Protein AF-A0A848YI19-F1 (afdb_monomer_lite)

Sequence (131 aa):
MSAVEDFAPAGPVLEGLTNLTREAVEAVQAIYGLARQRVAIFVTGMDGKISPELLERDQHSTHGLAWLATYAQTLEQMSLYAERMEAEGRFGELEALLVQACFGEYLNQINGGIPMSQVEMVRPSDLGLTW

Structure (mmCIF, N/CA/C/O backbone):
data_AF-A0A848YI19-F1
#
_entry.id   AF-A0A848YI19-F1
#
loop_
_atom_site.group_PDB
_atom_site.id
_atom_site.type_symbol
_atom_site.label_atom_id
_atom_site.label_alt_id
_atom_site.label_comp_id
_atom_site.label_asym_id
_atom_site.label_entity_id
_atom_site.label_seq_id
_atom_site.pdbx_PDB_ins_code
_atom_site.Cartn_x
_atom_site.Cartn_y
_atom_site.Cartn_z
_atom_site.occupancy
_atom_site.B_iso_or_equiv
_atom_site.auth_seq_id
_atom_site.auth_comp_id
_atom_site.auth_asym_id
_atom_site.auth_atom_id
_atom_site.pdbx_PDB_model_num
ATOM 1 N N . MET A 1 1 ? -36.761 -26.379 3.775 1.00 42.25 1 MET A N 1
ATOM 2 C CA . MET A 1 1 ? -36.371 -24.967 3.949 1.00 42.25 1 MET A CA 1
ATOM 3 C C . MET A 1 1 ? -35.121 -24.996 4.817 1.00 42.25 1 MET A C 1
ATOM 5 O O . MET A 1 1 ? -35.236 -25.230 6.010 1.00 42.25 1 MET A O 1
ATOM 9 N N . SER A 1 2 ? -33.941 -25.012 4.191 1.00 50.84 2 SER A N 1
ATOM 10 C CA . SER A 1 2 ? -32.655 -25.090 4.900 1.00 50.84 2 SER A CA 1
ATOM 11 C C . SER A 1 2 ? -32.398 -23.728 5.533 1.00 50.84 2 SER A C 1
ATOM 13 O O . SER A 1 2 ? -32.572 -22.711 4.863 1.00 50.84 2 SER A O 1
ATOM 15 N N . ALA A 1 3 ? -32.094 -23.722 6.831 1.00 54.09 3 ALA A N 1
ATOM 16 C CA . ALA A 1 3 ? -31.667 -22.527 7.535 1.00 54.09 3 ALA A CA 1
ATOM 17 C C . ALA A 1 3 ? -30.418 -22.004 6.825 1.00 54.09 3 ALA A C 1
ATOM 19 O O . ALA A 1 3 ? -29.405 -22.698 6.766 1.00 54.09 3 ALA A O 1
ATOM 20 N N . VAL A 1 4 ? -30.539 -20.826 6.222 1.00 55.78 4 VAL A N 1
ATOM 21 C CA . VAL A 1 4 ? -29.380 -20.027 5.841 1.00 55.78 4 VAL A CA 1
ATOM 22 C C . VAL A 1 4 ? -28.666 -19.761 7.160 1.00 55.78 4 VAL A C 1
ATOM 24 O O . VAL A 1 4 ? -29.282 -19.194 8.064 1.00 55.78 4 VAL A O 1
ATOM 27 N N . GLU A 1 5 ? -27.450 -20.277 7.320 1.00 52.09 5 GLU A N 1
ATOM 28 C CA . GLU A 1 5 ? -26.623 -19.919 8.468 1.00 52.09 5 GLU A CA 1
ATOM 29 C C . GLU A 1 5 ? -26.524 -18.395 8.499 1.00 52.09 5 GLU A C 1
ATOM 31 O O . GLU A 1 5 ? -26.214 -17.754 7.491 1.00 52.09 5 GLU A O 1
ATOM 36 N N . ASP A 1 6 ? -26.901 -17.823 9.637 1.00 50.75 6 ASP A N 1
ATOM 37 C CA . ASP A 1 6 ? -26.834 -16.393 9.862 1.00 50.75 6 ASP A CA 1
ATOM 38 C C . ASP A 1 6 ? -25.353 -16.005 9.890 1.00 50.75 6 ASP A C 1
ATOM 40 O O . ASP A 1 6 ? -24.643 -16.276 10.855 1.00 50.75 6 ASP A O 1
ATOM 44 N N . PHE A 1 7 ? -24.870 -15.430 8.788 1.00 56.81 7 PHE A N 1
ATOM 45 C CA . PHE A 1 7 ? -23.503 -14.922 8.651 1.00 56.81 7 PHE A CA 1
ATOM 46 C C . PHE A 1 7 ? -23.266 -13.648 9.479 1.00 56.81 7 PHE A C 1
ATOM 48 O O . PHE A 1 7 ? -22.221 -13.019 9.321 1.00 56.81 7 PHE A O 1
ATOM 55 N N . ALA A 1 8 ? -24.216 -13.225 10.319 1.00 52.47 8 ALA A N 1
ATOM 56 C CA . ALA A 1 8 ? -24.082 -12.022 11.123 1.00 52.47 8 ALA A CA 1
ATOM 57 C C . ALA A 1 8 ? -22.918 -12.163 12.129 1.00 52.47 8 ALA A C 1
ATOM 59 O O . ALA A 1 8 ? -22.993 -12.983 13.048 1.00 52.47 8 ALA A O 1
ATOM 60 N N . PRO A 1 9 ? -21.834 -11.377 11.986 1.00 58.16 9 PRO A N 1
ATOM 61 C CA . PRO A 1 9 ? -20.746 -11.393 12.954 1.00 58.16 9 PRO A CA 1
ATOM 62 C C . PRO A 1 9 ? -21.216 -10.834 14.308 1.00 58.16 9 PRO A C 1
ATOM 64 O O . PRO A 1 9 ? -22.167 -10.054 14.379 1.00 58.16 9 PRO A O 1
ATOM 67 N N . ALA A 1 10 ? -20.512 -11.196 15.390 1.00 67.25 10 ALA A N 1
ATOM 68 C CA . ALA A 1 10 ? -20.785 -10.752 16.768 1.00 67.25 10 ALA A CA 1
ATOM 69 C C . ALA A 1 10 ? -20.721 -9.215 16.967 1.00 67.25 10 ALA A C 1
ATOM 71 O O . ALA A 1 10 ? -21.153 -8.696 17.995 1.00 67.25 10 ALA A O 1
ATOM 72 N N . GLY A 1 11 ? -20.226 -8.495 15.960 1.00 79.50 11 GLY A N 1
ATOM 73 C CA . GLY A 1 11 ? -20.234 -7.049 15.782 1.00 79.50 11 GLY A CA 1
ATOM 74 C C . GLY A 1 11 ? -19.618 -6.711 14.415 1.00 79.50 11 GLY A C 1
ATOM 75 O O . GLY A 1 11 ? -19.047 -7.591 13.771 1.00 79.50 11 GLY A O 1
ATOM 76 N N . PRO A 1 12 ? -19.720 -5.464 13.927 1.00 89.81 12 PRO A N 1
ATOM 77 C CA . PRO A 1 12 ? -19.191 -5.095 12.610 1.00 89.81 12 PRO A CA 1
ATOM 78 C C . PRO A 1 12 ? -17.654 -5.020 12.564 1.00 89.81 12 PRO A C 1
ATOM 80 O O . PRO A 1 12 ? -17.085 -4.967 11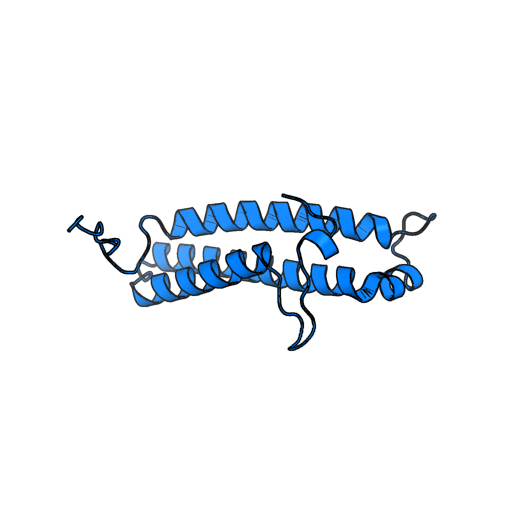.474 1.00 89.81 12 PRO A O 1
ATOM 83 N N . VAL A 1 13 ? -16.986 -5.003 13.724 1.00 95.19 13 VAL A N 1
ATOM 84 C CA . VAL A 1 13 ? -15.524 -4.952 13.860 1.00 95.19 13 VAL A CA 1
ATOM 85 C C . VAL A 1 13 ? -14.954 -6.367 13.945 1.00 95.19 13 VAL A C 1
ATOM 87 O O . VAL A 1 13 ? -15.411 -7.175 14.751 1.00 95.19 13 VAL A O 1
ATOM 90 N N . LEU A 1 14 ? -13.935 -6.651 13.137 1.00 95.25 14 LEU A N 1
ATOM 91 C CA . LEU A 1 14 ? -13.213 -7.919 13.163 1.00 95.25 14 LEU A CA 1
ATOM 92 C C . LEU A 1 14 ? -12.435 -8.091 14.474 1.00 95.25 14 LEU A C 1
ATOM 94 O O . LEU A 1 14 ? -11.737 -7.184 14.933 1.00 95.25 14 LEU A O 1
ATOM 98 N N . GLU A 1 15 ? -12.509 -9.287 15.053 1.00 94.25 15 GLU A N 1
ATOM 99 C CA . GLU A 1 15 ? -11.695 -9.646 16.213 1.00 94.25 15 GLU A CA 1
ATOM 100 C C . GLU A 1 15 ? -10.200 -9.619 15.858 1.00 94.25 15 GLU A C 1
ATOM 102 O O . GLU A 1 15 ? -9.787 -10.097 14.802 1.00 94.25 15 GLU A O 1
ATOM 107 N N . GLY A 1 16 ? -9.373 -9.053 16.743 1.00 94.75 16 GLY A N 1
ATOM 108 C CA . GLY A 1 16 ? -7.921 -8.989 16.539 1.00 94.75 16 GLY A CA 1
ATOM 109 C C . GLY A 1 16 ? -7.470 -8.068 15.396 1.00 94.75 16 GLY A C 1
ATOM 110 O O . GLY A 1 16 ? -6.371 -8.258 14.874 1.00 94.75 16 GLY A O 1
ATOM 111 N N . LEU A 1 17 ? -8.293 -7.081 15.013 1.00 97.12 17 LEU A N 1
ATOM 112 C CA . LEU A 1 17 ? -8.070 -6.192 13.867 1.00 97.12 17 LEU A CA 1
ATOM 113 C C . LEU A 1 17 ? -6.641 -5.629 13.765 1.00 97.12 17 LEU A C 1
ATOM 115 O O . LEU A 1 17 ? -6.063 -5.658 12.687 1.00 97.12 17 LEU A O 1
ATOM 119 N N . THR A 1 18 ? -6.041 -5.160 14.856 1.00 96.62 18 THR A N 1
ATOM 120 C CA . THR A 1 18 ? -4.682 -4.583 14.858 1.00 96.62 18 THR A CA 1
ATOM 121 C C . THR A 1 18 ? -3.575 -5.576 14.522 1.00 96.62 18 THR A C 1
ATOM 123 O O . THR A 1 18 ? -2.576 -5.209 13.903 1.00 96.62 18 THR A O 1
ATOM 126 N N . ASN A 1 19 ? -3.739 -6.850 14.877 1.00 97.81 19 ASN A N 1
ATOM 127 C CA . ASN A 1 19 ? -2.813 -7.890 14.428 1.00 97.81 19 ASN A CA 1
ATOM 128 C C . ASN A 1 19 ? -3.032 -8.208 12.944 1.00 97.81 19 ASN A C 1
ATOM 130 O O . ASN A 1 19 ? -2.059 -8.281 12.196 1.00 97.81 19 ASN A O 1
ATOM 134 N N . LEU A 1 20 ? -4.292 -8.296 12.501 1.00 98.50 20 LEU A N 1
ATOM 135 C CA . LEU A 1 20 ? -4.626 -8.517 11.089 1.00 98.50 20 LEU A CA 1
ATOM 136 C C . LEU A 1 20 ? -4.057 -7.413 10.186 1.00 98.50 20 LEU A C 1
ATOM 138 O O . LEU A 1 20 ? -3.536 -7.703 9.110 1.00 98.50 20 LEU A O 1
ATOM 142 N N . THR A 1 21 ? -4.110 -6.148 10.614 1.00 98.62 21 THR A N 1
ATOM 143 C CA . THR A 1 21 ? -3.548 -5.030 9.841 1.00 98.62 21 THR A CA 1
ATOM 144 C C . THR A 1 21 ? -2.031 -5.120 9.736 1.00 98.62 21 THR A C 1
ATOM 146 O O . THR A 1 21 ? -1.488 -4.859 8.664 1.00 98.62 21 THR A O 1
ATOM 149 N N . ARG A 1 22 ? -1.342 -5.536 10.807 1.00 98.50 22 ARG A N 1
ATOM 150 C CA . ARG A 1 22 ? 0.116 -5.726 10.798 1.00 98.50 22 ARG A CA 1
ATOM 151 C C . ARG A 1 22 ? 0.526 -6.818 9.811 1.00 98.50 22 ARG A C 1
ATOM 153 O O . ARG A 1 22 ? 1.377 -6.579 8.959 1.00 98.50 22 ARG A O 1
ATOM 160 N N . GLU A 1 23 ? -0.128 -7.975 9.877 1.00 98.62 23 GLU A N 1
ATOM 161 C CA . GLU A 1 23 ? 0.118 -9.096 8.960 1.00 98.62 23 GLU A CA 1
ATOM 162 C C . GLU A 1 23 ? -0.167 -8.706 7.501 1.00 98.62 23 GLU A C 1
ATOM 164 O O . GLU A 1 23 ? 0.615 -9.008 6.595 1.00 98.62 23 GLU A O 1
ATOM 169 N N . ALA A 1 24 ? -1.254 -7.968 7.263 1.00 98.69 24 ALA A N 1
ATOM 170 C CA . ALA A 1 24 ? -1.586 -7.467 5.936 1.00 98.69 24 ALA A CA 1
ATOM 171 C C . ALA A 1 24 ? -0.524 -6.494 5.394 1.00 98.69 24 ALA A C 1
ATOM 173 O O . ALA A 1 24 ? -0.180 -6.566 4.214 1.00 98.69 24 ALA A O 1
ATOM 174 N N . VAL A 1 25 ? 0.031 -5.609 6.231 1.00 98.88 25 VAL A N 1
ATOM 175 C CA . VAL A 1 25 ? 1.122 -4.705 5.828 1.00 98.88 25 VAL A CA 1
ATOM 176 C C . VAL A 1 25 ? 2.362 -5.494 5.422 1.00 98.88 25 VAL A C 1
ATOM 178 O O . VAL A 1 25 ? 2.932 -5.206 4.371 1.00 98.88 25 VAL A O 1
ATOM 181 N N . GLU A 1 26 ? 2.760 -6.508 6.192 1.00 98.69 26 GLU A N 1
ATOM 182 C CA . GLU A 1 26 ? 3.904 -7.362 5.844 1.00 98.69 26 GLU A CA 1
ATOM 183 C C . GLU A 1 26 ? 3.712 -8.031 4.474 1.00 98.69 26 GLU A C 1
ATOM 185 O O . GLU A 1 26 ? 4.602 -7.977 3.617 1.00 98.69 26 GLU A O 1
ATOM 190 N N . ALA A 1 27 ? 2.523 -8.588 4.225 1.00 98.50 27 ALA A N 1
ATOM 191 C CA . ALA A 1 27 ? 2.183 -9.199 2.944 1.00 98.50 27 ALA A CA 1
ATOM 192 C C . ALA A 1 27 ? 2.217 -8.185 1.786 1.00 98.50 27 ALA A C 1
ATOM 194 O O . ALA A 1 27 ? 2.811 -8.450 0.737 1.00 98.50 27 ALA A O 1
ATOM 195 N N . VAL A 1 28 ? 1.630 -6.999 1.969 1.00 98.75 28 VAL A N 1
ATOM 196 C CA . VAL A 1 28 ? 1.603 -5.952 0.936 1.00 98.75 28 VAL A CA 1
ATOM 197 C C . VAL A 1 28 ? 3.003 -5.411 0.644 1.00 98.75 28 VAL A C 1
ATOM 199 O O . VAL A 1 28 ? 3.335 -5.190 -0.520 1.00 98.75 28 VAL A O 1
ATOM 202 N N . GLN A 1 29 ? 3.859 -5.250 1.655 1.00 98.81 29 GLN A N 1
ATOM 203 C CA . GLN A 1 29 ? 5.249 -4.832 1.454 1.00 98.81 29 GLN A CA 1
ATOM 204 C C . GLN A 1 29 ? 6.047 -5.878 0.664 1.00 98.81 29 GLN A C 1
ATOM 206 O O . GLN A 1 29 ? 6.836 -5.519 -0.215 1.00 98.81 29 GLN A O 1
ATOM 211 N N . ALA A 1 30 ? 5.803 -7.172 0.899 1.00 98.50 30 ALA A N 1
ATOM 212 C CA . ALA A 1 30 ? 6.395 -8.239 0.096 1.00 98.50 30 ALA A CA 1
ATOM 213 C C . ALA A 1 30 ? 5.922 -8.188 -1.371 1.00 98.50 30 ALA A C 1
ATOM 215 O O . ALA A 1 30 ? 6.744 -8.279 -2.288 1.00 98.50 30 ALA A O 1
ATOM 216 N N . ILE A 1 31 ? 4.620 -7.975 -1.600 1.00 98.50 31 ILE A N 1
ATOM 217 C CA . ILE A 1 31 ? 4.039 -7.805 -2.942 1.00 98.50 31 ILE A CA 1
ATOM 218 C C . ILE A 1 31 ? 4.655 -6.594 -3.651 1.00 98.50 31 ILE A C 1
ATOM 220 O O . ILE A 1 31 ? 5.115 -6.716 -4.786 1.00 98.50 31 ILE A O 1
ATOM 224 N N . TYR A 1 32 ? 4.723 -5.441 -2.982 1.00 98.81 32 TYR A N 1
ATOM 225 C CA . TYR A 1 32 ? 5.341 -4.232 -3.524 1.00 98.81 32 TYR A CA 1
ATOM 226 C C . TYR A 1 32 ? 6.822 -4.450 -3.861 1.00 98.81 32 TYR A C 1
ATOM 228 O O . TYR A 1 32 ? 7.272 -4.082 -4.949 1.00 98.81 32 TYR A O 1
ATOM 236 N N . GLY A 1 33 ? 7.577 -5.103 -2.974 1.00 98.69 33 GLY A N 1
ATOM 237 C CA . GLY A 1 33 ? 8.978 -5.444 -3.208 1.00 98.69 33 GLY A CA 1
ATOM 238 C C . GLY A 1 33 ? 9.173 -6.316 -4.450 1.00 98.69 33 GLY A C 1
ATOM 239 O O . GLY A 1 33 ? 10.068 -6.046 -5.257 1.00 98.69 33 GLY A O 1
ATOM 240 N N . LEU A 1 34 ? 8.313 -7.320 -4.64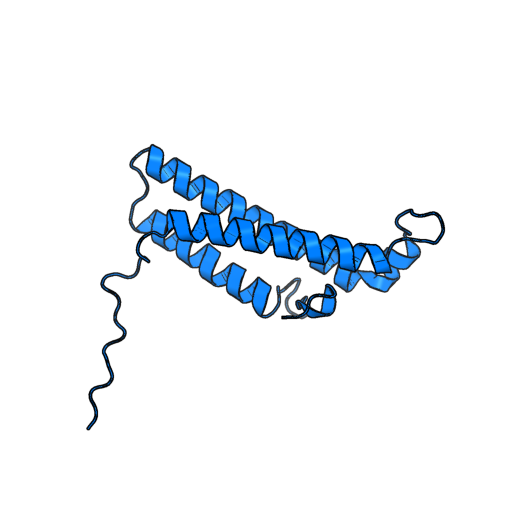3 1.00 98.56 34 LEU A N 1
ATOM 241 C CA . LEU A 1 34 ? 8.329 -8.167 -5.834 1.00 98.56 34 LEU A CA 1
ATOM 242 C C . LEU A 1 34 ? 7.953 -7.374 -7.093 1.00 98.56 34 LEU A C 1
ATOM 244 O O . LEU A 1 34 ? 8.681 -7.431 -8.083 1.00 98.56 34 LEU A O 1
ATOM 248 N N . ALA A 1 35 ? 6.873 -6.592 -7.048 1.00 98.62 35 ALA A N 1
ATOM 249 C CA . ALA A 1 35 ? 6.414 -5.759 -8.161 1.00 98.62 35 ALA A CA 1
ATOM 250 C C . ALA A 1 35 ? 7.510 -4.793 -8.625 1.00 98.62 35 ALA A C 1
ATOM 252 O O . ALA A 1 35 ? 7.813 -4.695 -9.812 1.00 98.62 35 ALA A O 1
ATOM 253 N N . ARG A 1 36 ? 8.181 -4.138 -7.671 1.00 98.56 36 ARG A N 1
ATOM 254 C CA . ARG A 1 36 ? 9.293 -3.225 -7.940 1.00 98.56 36 ARG A CA 1
ATOM 255 C C . ARG A 1 36 ? 10.430 -3.918 -8.682 1.00 98.56 36 ARG A C 1
ATOM 257 O O . ARG A 1 36 ? 10.958 -3.355 -9.636 1.00 98.56 36 ARG A O 1
ATOM 264 N N . GLN A 1 37 ? 10.809 -5.124 -8.260 1.00 98.31 37 GLN A N 1
ATOM 265 C CA . GLN A 1 37 ? 11.848 -5.902 -8.940 1.00 98.31 37 GLN A CA 1
ATOM 266 C C . GLN A 1 37 ? 11.422 -6.287 -10.360 1.00 98.31 37 GLN A C 1
ATOM 268 O O . GLN A 1 37 ? 12.221 -6.179 -11.287 1.00 98.31 37 GLN A O 1
ATOM 273 N N . ARG A 1 38 ? 10.164 -6.704 -10.546 1.00 97.94 38 ARG A N 1
ATOM 274 C CA . ARG A 1 38 ? 9.625 -7.107 -11.852 1.00 97.94 38 ARG A CA 1
ATOM 275 C C . ARG A 1 38 ? 9.574 -5.942 -12.831 1.00 97.94 38 ARG A C 1
ATOM 277 O O . ARG A 1 38 ? 10.101 -6.070 -13.929 1.00 97.94 38 ARG A O 1
ATOM 284 N N . VAL A 1 39 ? 9.033 -4.798 -12.419 1.00 98.25 39 VAL A N 1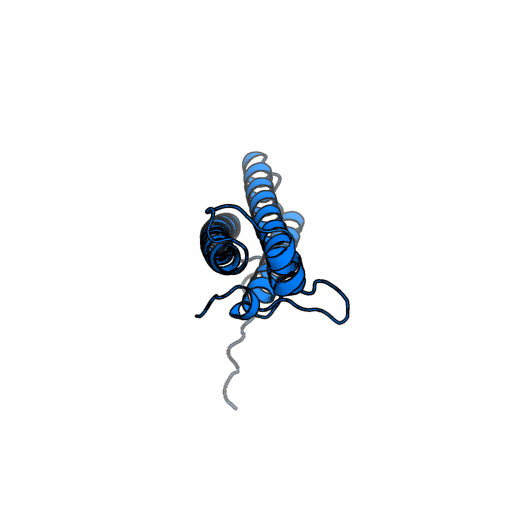
ATOM 285 C CA . VAL A 1 39 ? 8.995 -3.585 -13.248 1.00 98.25 39 VAL A CA 1
ATOM 286 C C . VAL A 1 39 ? 10.410 -3.112 -13.583 1.00 98.25 39 VAL A C 1
ATOM 288 O O . VAL A 1 39 ? 10.684 -2.794 -14.738 1.00 98.25 39 VAL A O 1
ATOM 291 N N . ALA A 1 40 ? 11.345 -3.154 -12.624 1.00 98.00 40 ALA A N 1
ATOM 292 C CA . ALA A 1 40 ? 12.735 -2.758 -12.855 1.00 98.00 40 ALA A CA 1
ATOM 293 C C . ALA A 1 40 ? 13.412 -3.540 -13.999 1.00 98.00 40 ALA A C 1
ATOM 295 O O . ALA A 1 40 ? 14.218 -2.954 -14.720 1.00 98.00 40 ALA A O 1
ATOM 296 N N . ILE A 1 41 ? 13.069 -4.819 -14.213 1.00 96.75 41 ILE A N 1
ATOM 297 C CA . ILE A 1 41 ? 13.606 -5.631 -15.323 1.00 96.75 41 ILE A CA 1
ATOM 298 C C . ILE A 1 41 ? 13.281 -5.004 -16.686 1.00 96.75 41 ILE A C 1
ATOM 300 O O . ILE A 1 41 ? 14.114 -5.048 -17.588 1.00 96.75 41 ILE A O 1
ATOM 304 N N . PHE A 1 42 ? 12.098 -4.409 -16.842 1.00 95.25 42 PHE A N 1
ATOM 305 C CA . PHE A 1 42 ? 11.646 -3.856 -18.122 1.00 95.25 42 PHE A CA 1
ATOM 306 C C . PHE A 1 42 ? 12.190 -2.454 -18.402 1.00 95.25 42 PHE A C 1
ATOM 308 O O . PHE A 1 42 ? 12.316 -2.077 -19.567 1.00 95.25 42 PHE A O 1
ATOM 315 N N . VAL A 1 43 ? 12.552 -1.714 -17.348 1.00 97.81 43 VAL A N 1
ATOM 316 C CA . VAL A 1 43 ? 12.964 -0.303 -17.444 1.00 97.81 43 VAL A CA 1
ATOM 317 C C . VAL A 1 43 ? 14.461 -0.064 -17.236 1.00 97.81 43 VAL A C 1
ATOM 319 O O . VAL A 1 43 ? 14.927 1.071 -17.334 1.00 97.81 43 VAL A O 1
ATOM 322 N N . THR A 1 44 ? 15.235 -1.118 -16.969 1.00 98.06 44 THR A N 1
ATOM 323 C CA . THR A 1 44 ? 16.696 -1.044 -16.821 1.00 98.06 44 THR A CA 1
ATOM 324 C C . THR A 1 44 ? 17.385 -1.329 -18.156 1.00 98.06 44 THR A C 1
ATOM 326 O O . THR A 1 44 ? 17.146 -2.358 -18.785 1.00 98.06 44 THR A O 1
ATOM 329 N N . GLY A 1 45 ? 18.248 -0.414 -18.596 1.00 95.69 45 GLY A N 1
ATOM 330 C CA . GLY A 1 45 ? 19.056 -0.540 -19.804 1.00 95.69 45 GLY A CA 1
ATOM 331 C C . GLY A 1 45 ? 20.246 -1.490 -19.646 1.00 95.69 45 GLY A C 1
ATOM 332 O O . GLY A 1 45 ? 20.564 -1.975 -18.560 1.00 95.69 45 GLY A O 1
ATOM 333 N N . MET A 1 46 ? 20.958 -1.730 -20.751 1.00 93.75 46 MET A N 1
ATOM 334 C CA . MET A 1 46 ? 22.144 -2.604 -20.775 1.00 93.75 46 MET A CA 1
ATOM 335 C C . MET A 1 46 ? 23.302 -2.094 -19.904 1.00 93.75 46 MET A C 1
ATOM 337 O O . MET A 1 46 ? 24.169 -2.871 -19.516 1.00 93.75 46 MET A O 1
ATOM 341 N N . ASP A 1 47 ? 23.323 -0.798 -19.593 1.00 95.12 47 ASP A N 1
ATOM 342 C CA . ASP A 1 47 ? 24.290 -0.172 -18.691 1.00 95.12 47 ASP A CA 1
ATOM 343 C C . ASP A 1 47 ? 23.931 -0.352 -17.203 1.00 95.12 47 ASP A C 1
ATOM 345 O O . ASP A 1 47 ? 24.625 0.173 -16.329 1.00 95.12 47 ASP A O 1
ATOM 349 N N . GLY A 1 48 ? 22.854 -1.089 -16.909 1.00 95.69 48 GLY A N 1
ATOM 350 C CA . GLY A 1 48 ? 22.374 -1.359 -15.558 1.00 95.69 48 GLY A CA 1
ATOM 351 C C . GLY A 1 48 ? 21.663 -0.174 -14.905 1.00 95.69 48 GLY A C 1
ATOM 352 O O . GLY A 1 48 ? 21.404 -0.216 -13.702 1.00 95.69 48 GLY A O 1
ATOM 353 N N . LYS A 1 49 ? 21.353 0.886 -15.659 1.00 96.56 49 LYS A N 1
ATOM 354 C CA . LYS A 1 49 ? 20.637 2.064 -15.159 1.00 96.56 49 LYS A CA 1
ATOM 355 C C . LYS A 1 49 ? 19.208 2.090 -15.672 1.00 96.56 49 LYS A C 1
ATOM 357 O O . LYS A 1 49 ? 18.892 1.521 -16.710 1.00 96.56 49 LYS A O 1
ATOM 362 N N . ILE A 1 50 ? 18.344 2.795 -14.953 1.00 96.56 50 ILE A N 1
ATOM 363 C CA . ILE A 1 50 ? 16.990 3.076 -15.429 1.00 96.56 50 ILE A CA 1
ATOM 364 C C . ILE A 1 50 ? 17.081 3.943 -16.693 1.00 96.56 50 ILE A C 1
ATOM 366 O O . ILE A 1 50 ? 17.700 5.008 -16.661 1.00 96.56 50 ILE A O 1
ATOM 370 N N . SER A 1 51 ? 16.479 3.485 -17.792 1.00 98.19 51 SER A N 1
ATOM 371 C CA . SER A 1 51 ? 16.429 4.216 -19.065 1.00 98.19 51 SER A CA 1
ATOM 372 C C . SER A 1 51 ? 15.155 5.065 -19.131 1.00 98.19 51 SER A C 1
ATOM 374 O O . SER A 1 51 ? 14.061 4.518 -18.970 1.00 98.19 51 SER A O 1
ATOM 376 N N . PRO A 1 52 ? 15.260 6.380 -19.403 1.00 96.94 52 PRO A N 1
ATOM 377 C CA . PRO A 1 52 ? 14.097 7.236 -19.639 1.00 96.94 52 PRO A CA 1
ATOM 378 C C . PRO A 1 52 ? 13.210 6.741 -20.787 1.00 96.94 52 PRO A C 1
ATOM 380 O O . PRO A 1 52 ? 11.989 6.794 -20.693 1.00 96.94 52 PRO A O 1
ATOM 383 N N . GLU A 1 53 ? 13.816 6.215 -21.852 1.00 97.94 53 GLU A N 1
ATOM 384 C CA . GLU A 1 53 ? 13.099 5.697 -23.017 1.00 97.94 53 GLU A CA 1
ATOM 385 C C . GLU A 1 53 ? 12.288 4.442 -22.669 1.00 97.94 53 GLU A C 1
ATOM 387 O O . GLU A 1 53 ? 11.151 4.295 -23.118 1.00 97.94 53 GLU A O 1
ATOM 392 N N . LEU A 1 54 ? 12.850 3.542 -21.853 1.00 97.88 54 LEU A N 1
ATOM 393 C CA . LEU A 1 54 ? 12.136 2.353 -21.384 1.00 97.88 54 LEU A CA 1
ATOM 394 C C . LEU A 1 54 ? 11.061 2.700 -20.346 1.00 97.88 54 LEU A C 1
ATOM 396 O O . LEU A 1 54 ? 9.987 2.111 -20.384 1.00 97.88 54 LEU A O 1
ATOM 400 N N . LEU A 1 55 ? 11.313 3.674 -19.462 1.00 97.19 55 LEU A N 1
ATOM 401 C CA . LEU A 1 55 ? 10.294 4.191 -18.542 1.00 97.19 55 LEU A CA 1
ATOM 402 C C . LEU A 1 55 ? 9.074 4.729 -19.295 1.00 97.19 55 LEU A C 1
ATOM 404 O O . LEU A 1 55 ? 7.953 4.421 -18.906 1.00 97.19 55 LEU A O 1
ATOM 408 N N . GLU A 1 56 ? 9.287 5.503 -20.363 1.00 97.25 56 GLU A N 1
ATOM 409 C CA . GLU A 1 56 ? 8.193 6.050 -21.172 1.00 97.25 56 GLU A CA 1
ATOM 410 C C . GLU A 1 56 ? 7.453 4.946 -21.938 1.00 97.2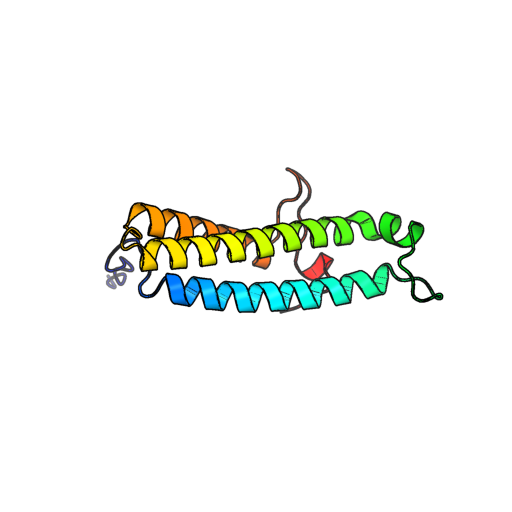5 56 GLU A C 1
ATOM 412 O O . GLU A 1 56 ? 6.226 4.939 -22.002 1.00 97.25 56 GLU A O 1
ATOM 417 N N . ARG A 1 57 ? 8.184 3.959 -22.472 1.00 97.69 57 ARG A N 1
ATOM 418 C CA . ARG A 1 57 ? 7.577 2.791 -23.127 1.00 97.69 57 ARG A CA 1
ATOM 419 C C . ARG A 1 57 ? 6.685 1.999 -22.166 1.00 97.69 57 ARG A C 1
ATOM 421 O O . ARG A 1 57 ? 5.592 1.594 -22.548 1.00 97.69 57 ARG A O 1
ATOM 428 N N . ASP A 1 58 ? 7.154 1.775 -20.942 1.00 97.38 58 ASP A N 1
ATOM 429 C CA . ASP A 1 58 ? 6.467 0.999 -19.905 1.00 97.38 58 ASP A CA 1
ATOM 430 C C . ASP A 1 58 ? 5.766 1.901 -18.870 1.00 97.38 58 ASP A C 1
ATOM 432 O O . ASP A 1 58 ? 5.593 1.532 -17.706 1.00 97.38 58 ASP A O 1
ATOM 436 N N . GLN A 1 59 ? 5.323 3.091 -19.287 1.00 97.75 59 GLN A N 1
ATOM 437 C CA . GLN A 1 59 ? 4.766 4.122 -18.407 1.00 97.75 59 GLN A CA 1
ATOM 438 C C . GLN A 1 59 ? 3.575 3.625 -17.566 1.00 97.75 59 GLN A C 1
ATOM 440 O O . GLN A 1 59 ? 3.435 3.978 -16.396 1.00 97.75 59 GLN A O 1
ATOM 445 N N . HIS A 1 60 ? 2.729 2.760 -18.129 1.00 98.31 60 HIS A N 1
ATOM 446 C CA . HIS A 1 60 ? 1.589 2.198 -17.404 1.00 98.31 60 HIS A CA 1
ATOM 447 C C . HIS A 1 60 ? 2.022 1.375 -16.178 1.00 98.31 60 HIS A C 1
ATOM 449 O O . HIS A 1 60 ? 1.479 1.560 -15.089 1.00 98.31 60 HIS A O 1
ATOM 455 N N . SER A 1 61 ? 3.031 0.507 -16.322 1.00 98.19 61 SER A N 1
ATOM 456 C CA . SER A 1 61 ? 3.516 -0.324 -15.211 1.00 98.19 61 SER A CA 1
ATOM 457 C C . SER A 1 61 ? 4.324 0.490 -14.198 1.00 98.19 61 SER A C 1
ATOM 459 O O . SER A 1 61 ? 4.267 0.218 -13.000 1.00 98.19 61 SER A O 1
ATOM 461 N N . THR A 1 62 ? 5.029 1.533 -14.642 1.00 98.19 62 THR A N 1
ATOM 462 C CA . THR A 1 62 ? 5.811 2.405 -13.752 1.00 98.19 62 THR A CA 1
ATOM 463 C C . THR A 1 62 ? 4.921 3.329 -12.921 1.00 98.19 62 THR A C 1
ATOM 465 O O . THR A 1 62 ? 5.123 3.433 -11.709 1.00 98.19 62 THR A O 1
ATOM 468 N N . HIS A 1 63 ? 3.883 3.928 -13.513 1.00 98.44 63 HIS A N 1
ATOM 469 C CA . HIS A 1 63 ? 2.847 4.639 -12.758 1.00 98.44 63 HIS A CA 1
ATOM 470 C C . HIS A 1 63 ? 2.053 3.690 -11.864 1.00 98.44 63 HIS A C 1
ATOM 472 O O . HIS A 1 63 ? 1.798 4.006 -10.703 1.00 98.44 63 HIS A O 1
ATOM 478 N N . GLY A 1 64 ? 1.723 2.501 -12.366 1.00 98.56 64 GLY A N 1
ATOM 479 C CA . GLY A 1 64 ? 1.056 1.470 -11.585 1.00 98.56 64 GLY A CA 1
ATOM 480 C C . GLY A 1 64 ? 1.851 1.053 -10.346 1.00 98.56 64 GLY A C 1
ATOM 481 O O . GLY A 1 64 ? 1.291 0.926 -9.258 1.00 98.56 64 GLY A O 1
ATOM 482 N N . LEU A 1 65 ? 3.174 0.928 -10.477 1.00 98.75 65 LEU A N 1
ATOM 483 C CA . LEU A 1 65 ? 4.069 0.668 -9.353 1.00 98.75 65 LEU A CA 1
ATOM 484 C C . LEU A 1 65 ? 4.051 1.817 -8.338 1.00 98.75 65 LEU A C 1
ATOM 486 O O . LEU A 1 65 ? 4.086 1.557 -7.136 1.00 98.75 65 LEU A O 1
ATOM 490 N N . ALA A 1 66 ? 3.981 3.070 -8.797 1.00 98.69 66 ALA A N 1
ATOM 491 C CA . ALA A 1 66 ? 3.856 4.223 -7.909 1.00 98.69 66 ALA A CA 1
ATOM 492 C C . ALA A 1 66 ? 2.531 4.196 -7.126 1.00 98.69 66 ALA A C 1
ATOM 494 O O . ALA A 1 66 ? 2.541 4.419 -5.918 1.00 98.69 66 ALA A O 1
ATOM 495 N N . TRP A 1 67 ? 1.416 3.838 -7.770 1.00 98.81 67 TRP A N 1
ATOM 496 C CA . TRP A 1 67 ? 0.124 3.655 -7.099 1.00 98.81 67 TRP A CA 1
ATOM 497 C C . TRP A 1 67 ? 0.142 2.516 -6.074 1.00 98.81 67 TRP A C 1
ATOM 499 O O . TRP A 1 67 ? -0.321 2.702 -4.947 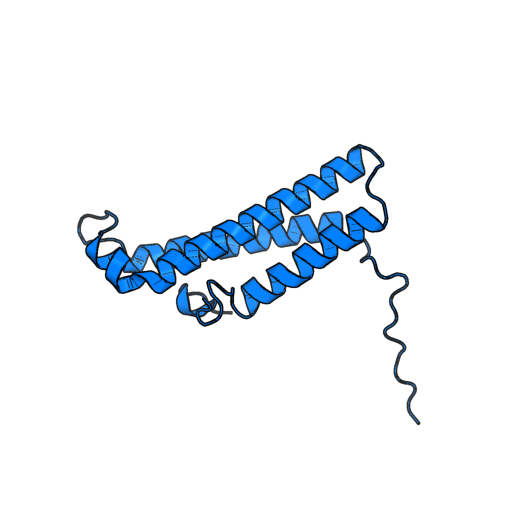1.00 98.81 67 TRP A O 1
ATOM 509 N N . LEU A 1 68 ? 0.739 1.368 -6.412 1.00 98.88 68 LEU A N 1
ATOM 510 C CA . LEU A 1 68 ? 0.928 0.276 -5.453 1.00 98.88 68 LEU A CA 1
ATOM 511 C C . LEU A 1 68 ? 1.792 0.719 -4.261 1.00 98.88 68 LEU A C 1
ATOM 513 O O . LEU A 1 68 ? 1.459 0.406 -3.120 1.00 98.88 68 LEU A O 1
ATOM 517 N N . ALA A 1 69 ? 2.862 1.483 -4.504 1.00 98.88 69 ALA A N 1
ATOM 518 C CA . ALA A 1 69 ? 3.693 2.045 -3.440 1.00 98.88 69 ALA A CA 1
ATOM 519 C C . ALA A 1 69 ? 2.891 2.987 -2.528 1.00 98.88 69 ALA A C 1
ATOM 521 O O . ALA A 1 69 ? 3.033 2.930 -1.307 1.00 98.88 69 ALA A O 1
ATOM 522 N N . THR A 1 70 ? 2.016 3.822 -3.099 1.00 98.88 70 THR A N 1
ATOM 523 C CA . THR A 1 70 ? 1.100 4.672 -2.328 1.00 98.88 70 THR A CA 1
ATOM 524 C C . THR A 1 70 ? 0.187 3.835 -1.439 1.00 98.88 70 THR A C 1
ATOM 526 O O . THR A 1 70 ? 0.071 4.135 -0.256 1.00 98.88 70 THR A O 1
ATOM 529 N N . TYR A 1 71 ? -0.409 2.762 -1.963 1.00 98.81 71 TYR A N 1
ATOM 530 C CA . TYR A 1 71 ? -1.320 1.911 -1.193 1.00 98.81 71 TYR A CA 1
ATOM 531 C C . TYR A 1 71 ? -0.584 1.175 -0.073 1.00 98.81 71 TYR A C 1
ATOM 533 O O . TYR A 1 71 ? -1.057 1.171 1.063 1.00 98.81 71 TYR A O 1
ATOM 541 N N . ALA A 1 72 ? 0.599 0.625 -0.362 1.00 98.88 72 ALA A N 1
ATOM 542 C CA . ALA A 1 72 ? 1.457 -0.001 0.641 1.00 98.88 72 ALA A CA 1
ATOM 543 C C . ALA A 1 72 ? 1.790 0.971 1.784 1.00 98.88 72 ALA A C 1
ATOM 545 O O . ALA A 1 72 ? 1.652 0.616 2.956 1.00 98.88 72 ALA A O 1
ATOM 546 N N . GLN A 1 73 ? 2.144 2.218 1.454 1.00 98.88 73 GLN A N 1
ATOM 547 C CA . GLN A 1 73 ? 2.427 3.242 2.457 1.00 98.88 73 GLN A CA 1
ATOM 548 C C . GLN A 1 73 ? 1.174 3.639 3.243 1.00 98.88 73 GLN A C 1
ATOM 550 O O . GLN A 1 73 ? 1.239 3.784 4.461 1.00 98.88 73 GLN A O 1
ATOM 555 N N . THR A 1 74 ? 0.026 3.810 2.581 1.00 98.81 74 THR A N 1
ATOM 556 C CA . THR A 1 74 ? -1.239 4.125 3.258 1.00 98.81 74 THR A CA 1
ATOM 557 C C . THR A 1 74 ? -1.596 3.047 4.275 1.00 98.81 74 THR A C 1
ATOM 559 O O . THR A 1 74 ? -1.887 3.379 5.421 1.00 98.81 74 THR A O 1
ATOM 562 N N . LEU A 1 75 ? -1.519 1.771 3.893 1.00 98.94 75 LEU A N 1
ATOM 563 C CA . LEU A 1 75 ? -1.817 0.652 4.786 1.00 98.94 75 LEU A CA 1
ATOM 564 C C . LEU A 1 75 ? -0.842 0.591 5.967 1.00 98.94 75 LEU A C 1
ATOM 566 O O . LEU A 1 75 ? -1.281 0.456 7.107 1.00 98.94 75 LEU A O 1
ATOM 570 N N . GLU A 1 76 ? 0.459 0.782 5.732 1.00 98.88 76 GLU A N 1
ATOM 571 C CA . GLU A 1 76 ? 1.448 0.869 6.814 1.00 98.88 76 GLU A CA 1
ATOM 572 C C . GLU A 1 76 ? 1.095 1.989 7.804 1.00 98.88 76 GLU A C 1
ATOM 574 O O . GLU A 1 76 ? 1.019 1.759 9.012 1.00 98.88 76 GLU A O 1
ATOM 579 N N . GLN A 1 77 ? 0.814 3.197 7.307 1.00 98.88 77 GLN A N 1
ATOM 580 C CA . GLN A 1 77 ? 0.480 4.326 8.176 1.00 98.88 77 GLN A CA 1
ATOM 581 C C . GLN A 1 77 ? -0.837 4.121 8.932 1.00 98.88 77 GLN A C 1
ATOM 583 O O . GLN A 1 77 ? -0.942 4.552 10.082 1.00 98.88 77 GLN A O 1
ATOM 588 N N . MET A 1 78 ? -1.815 3.441 8.330 1.00 98.81 78 MET A N 1
ATOM 589 C CA . MET A 1 78 ? -3.077 3.096 8.987 1.00 98.81 78 MET A CA 1
ATOM 590 C C . MET A 1 78 ? -2.901 2.013 10.058 1.00 98.81 78 MET A C 1
ATOM 592 O O . MET A 1 78 ? -3.514 2.125 11.118 1.00 98.81 78 MET A O 1
ATOM 596 N N . SER A 1 79 ? -2.025 1.024 9.843 1.00 98.81 79 SER A N 1
ATOM 597 C CA . SER A 1 79 ? -1.671 0.047 10.884 1.00 98.81 79 SER A CA 1
ATOM 598 C C . SER A 1 79 ? -0.980 0.732 12.062 1.00 98.81 79 SER A C 1
ATOM 600 O O . SER A 1 79 ? -1.380 0.551 13.208 1.00 98.81 79 SER A O 1
ATOM 602 N N . LEU A 1 80 ? 0.006 1.595 11.793 1.00 98.69 80 LEU A N 1
ATOM 603 C CA . LEU A 1 80 ? 0.702 2.353 12.839 1.00 98.69 80 LEU A CA 1
ATOM 604 C C . LEU A 1 80 ? -0.236 3.322 13.574 1.00 98.69 80 LEU A C 1
ATOM 606 O O . LEU A 1 80 ? -0.048 3.600 14.757 1.00 98.69 80 LEU A O 1
ATOM 610 N N . TYR A 1 81 ? -1.230 3.879 12.879 1.00 98.62 81 TYR A N 1
ATOM 611 C CA . TYR A 1 81 ? -2.285 4.668 13.507 1.00 98.62 81 TYR A CA 1
ATOM 612 C C . TYR A 1 81 ? -3.098 3.823 14.491 1.00 98.62 81 TYR A C 1
ATOM 614 O O . TYR A 1 81 ? -3.249 4.244 15.636 1.00 98.62 81 TYR A O 1
ATOM 622 N N . ALA A 1 82 ? -3.552 2.635 14.085 1.00 98.44 82 ALA A N 1
ATOM 623 C CA . ALA A 1 82 ? -4.300 1.730 14.952 1.00 98.44 82 ALA A CA 1
ATOM 624 C C . ALA A 1 82 ? -3.496 1.353 16.211 1.00 98.44 82 ALA A C 1
ATOM 626 O O . ALA A 1 82 ? -3.991 1.515 17.324 1.00 98.44 82 ALA A O 1
ATOM 627 N N . GLU A 1 83 ? -2.221 0.982 16.051 1.00 98.12 83 GLU A N 1
ATOM 628 C CA . GLU A 1 83 ? -1.323 0.650 17.169 1.00 98.12 83 GLU A CA 1
ATOM 629 C C . GLU A 1 83 ? -1.141 1.815 18.154 1.00 98.12 83 GLU A C 1
ATOM 631 O O . GLU A 1 83 ? -1.197 1.624 19.371 1.00 98.12 83 GLU A O 1
ATOM 636 N N . ARG A 1 84 ? -0.953 3.044 17.651 1.00 98.44 84 ARG A N 1
ATOM 637 C CA . ARG A 1 84 ? -0.855 4.233 18.516 1.00 98.44 84 ARG A CA 1
ATOM 638 C C . ARG A 1 84 ? -2.155 4.493 19.269 1.00 98.44 84 ARG A C 1
ATOM 640 O O . ARG A 1 84 ? -2.118 4.765 20.465 1.00 98.44 84 ARG A O 1
ATOM 647 N N . MET A 1 85 ? -3.296 4.397 18.588 1.00 98.19 85 MET A N 1
ATOM 648 C CA . MET A 1 85 ? -4.599 4.606 19.219 1.00 98.19 85 MET A CA 1
ATOM 649 C C . MET A 1 85 ? -4.875 3.553 20.298 1.00 98.19 85 MET A C 1
ATOM 651 O O . MET A 1 85 ? -5.424 3.897 21.345 1.00 98.19 85 MET A O 1
ATOM 655 N N . GLU A 1 86 ? -4.472 2.297 20.086 1.00 96.38 86 GLU A N 1
ATOM 656 C CA . GLU A 1 86 ? -4.585 1.241 21.099 1.00 96.38 86 GLU A CA 1
ATOM 657 C C . GLU A 1 86 ? -3.709 1.536 22.314 1.00 96.38 86 GLU A C 1
ATOM 659 O O . GLU A 1 86 ? -4.196 1.492 23.444 1.00 96.38 86 GLU A O 1
ATOM 664 N N . ALA A 1 87 ? -2.442 1.897 22.092 1.00 97.38 87 ALA A N 1
ATOM 665 C CA . ALA A 1 87 ? -1.509 2.231 23.166 1.00 97.38 87 ALA A CA 1
ATOM 666 C C . ALA A 1 87 ? -1.989 3.420 24.020 1.00 97.38 87 ALA A C 1
ATOM 668 O O . ALA A 1 87 ? -1.732 3.471 25.222 1.00 97.38 87 ALA A O 1
ATOM 669 N N . GLU A 1 88 ? -2.710 4.364 23.414 1.00 97.81 88 GLU A N 1
ATOM 670 C CA . GLU A 1 88 ? -3.311 5.513 24.096 1.00 97.81 88 GLU A CA 1
ATOM 671 C C . GLU A 1 88 ? -4.672 5.202 24.754 1.00 97.81 88 GLU A C 1
ATOM 673 O O . GLU A 1 88 ? -5.242 6.076 25.409 1.00 97.81 88 GLU A O 1
ATOM 678 N N . GLY A 1 89 ? -5.222 3.992 24.588 1.00 97.50 89 GLY A N 1
ATOM 679 C CA . GLY A 1 89 ? -6.559 3.630 25.077 1.00 97.50 89 GLY A CA 1
ATOM 680 C C . GLY A 1 89 ? -7.696 4.355 24.347 1.00 97.50 89 GLY A C 1
ATOM 681 O O . GLY A 1 89 ? -8.771 4.556 24.910 1.00 97.50 89 GLY A O 1
ATOM 682 N N . ARG A 1 90 ? -7.446 4.791 23.108 1.00 97.75 90 ARG A N 1
ATOM 683 C CA . ARG A 1 90 ? -8.354 5.599 22.276 1.00 97.75 90 ARG A CA 1
ATOM 684 C C . ARG A 1 90 ? -8.857 4.864 21.034 1.00 97.75 90 ARG A C 1
ATOM 686 O O . ARG A 1 90 ? -9.571 5.463 20.239 1.00 97.75 90 ARG A O 1
ATOM 693 N N . PHE A 1 91 ? -8.482 3.603 20.843 1.00 97.38 91 PHE A N 1
ATOM 694 C CA . PHE A 1 91 ? -8.954 2.790 19.724 1.00 97.38 91 PHE A CA 1
ATOM 695 C C . PHE A 1 91 ? -10.370 2.271 19.998 1.00 97.38 91 PHE A C 1
ATOM 697 O O . PHE A 1 91 ? -10.558 1.181 20.536 1.00 97.38 91 PHE A O 1
ATOM 704 N N . GLY A 1 92 ? -11.363 3.112 19.708 1.00 96.19 92 GLY A N 1
ATOM 705 C CA . GLY A 1 92 ? -12.775 2.786 19.835 1.00 96.19 92 GLY A CA 1
ATOM 706 C C . GLY A 1 92 ? -13.360 2.183 18.559 1.00 96.19 92 GLY A C 1
ATOM 707 O O . GLY A 1 92 ? -12.667 1.915 17.578 1.00 96.19 92 GLY A O 1
ATOM 708 N N . GLU A 1 93 ? -14.679 1.990 18.569 1.00 96.31 93 GLU A N 1
ATOM 709 C CA . GLU A 1 93 ? -15.419 1.409 17.442 1.00 96.31 93 GLU A CA 1
ATOM 710 C C . GLU A 1 93 ? -15.256 2.223 16.148 1.00 96.31 93 GLU A C 1
ATOM 712 O O . GLU A 1 93 ? -15.058 1.646 15.081 1.00 96.31 93 GLU A O 1
ATOM 717 N N . LEU A 1 94 ? -15.288 3.558 16.231 1.00 96.88 94 LEU A N 1
ATOM 718 C CA . LEU A 1 94 ? -15.139 4.421 15.058 1.00 96.88 94 LEU A CA 1
ATOM 719 C C . LEU A 1 94 ? -13.758 4.255 14.412 1.00 96.88 94 LEU A C 1
ATOM 721 O O . LEU A 1 94 ? -13.663 4.079 13.198 1.00 96.88 94 LEU A O 1
ATOM 725 N N . GLU A 1 95 ? -12.694 4.295 15.213 1.00 98.12 95 GLU A N 1
ATOM 726 C CA . GLU A 1 95 ? -11.323 4.105 14.742 1.00 98.12 95 GLU A CA 1
ATOM 727 C C . GLU A 1 95 ? -11.139 2.722 14.113 1.00 98.12 95 GLU A C 1
ATOM 729 O O . GLU A 1 95 ? -10.556 2.608 13.032 1.00 98.12 95 GLU A O 1
ATOM 734 N N . ALA A 1 96 ? -11.686 1.685 14.751 1.00 98.12 96 ALA A N 1
ATOM 735 C CA . ALA A 1 96 ? -11.632 0.322 14.246 1.00 98.12 96 ALA A CA 1
ATOM 736 C C . ALA A 1 96 ? -12.348 0.182 12.894 1.00 98.12 96 ALA A C 1
ATOM 738 O O . ALA A 1 96 ? -11.779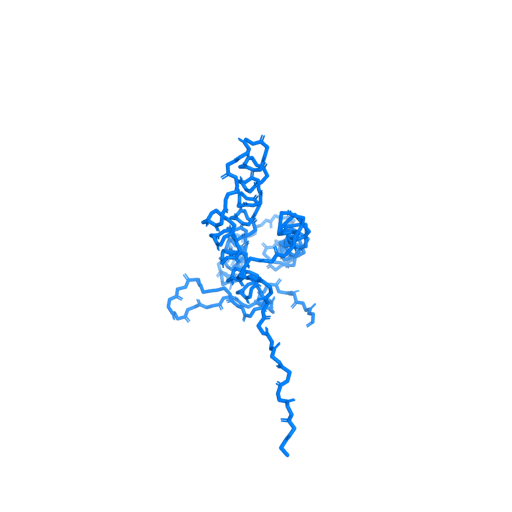 -0.370 11.954 1.00 98.12 96 ALA A O 1
ATOM 739 N N . LEU A 1 97 ? -13.551 0.743 12.746 1.00 98.31 97 LEU A N 1
ATOM 740 C CA . LEU A 1 97 ? -14.295 0.700 11.484 1.00 98.31 97 LEU A CA 1
ATOM 741 C C . LEU A 1 97 ? -13.591 1.471 10.359 1.00 98.31 97 LEU A C 1
ATOM 743 O O . LEU A 1 97 ? -13.585 1.007 9.220 1.00 98.31 97 LEU A O 1
ATOM 747 N N . LEU A 1 98 ? -12.959 2.612 10.659 1.00 98.38 98 LEU A N 1
ATOM 748 C CA . LEU A 1 98 ? -12.176 3.376 9.679 1.00 98.38 98 LEU A CA 1
ATOM 749 C C . LEU A 1 98 ? -10.958 2.591 9.185 1.00 98.38 98 LEU A C 1
ATOM 751 O O . LEU A 1 98 ? -10.714 2.518 7.978 1.00 98.38 98 LEU A O 1
ATOM 755 N N . VAL A 1 99 ? -10.206 1.986 10.108 1.00 98.62 99 VAL A N 1
ATOM 756 C CA . VAL A 1 99 ? -9.058 1.133 9.774 1.00 98.62 99 VAL A CA 1
ATOM 757 C C . VAL A 1 99 ? -9.521 -0.067 8.950 1.00 98.62 99 VAL A C 1
ATOM 759 O O . VAL A 1 99 ? -8.982 -0.313 7.873 1.00 98.62 99 VAL A O 1
ATOM 762 N N . GLN A 1 100 ? -10.562 -0.766 9.401 1.00 98.50 100 GLN A N 1
ATOM 763 C CA . GLN A 1 100 ? -11.098 -1.943 8.721 1.00 98.50 100 GLN A CA 1
ATOM 764 C C . GLN A 1 100 ? -11.597 -1.627 7.309 1.00 98.50 100 GLN A C 1
ATOM 766 O O . GLN A 1 100 ? -11.300 -2.378 6.383 1.00 98.50 100 GLN A O 1
ATOM 771 N N . ALA A 1 101 ? -12.321 -0.520 7.118 1.00 98.38 101 ALA A N 1
ATOM 772 C CA . ALA A 1 101 ? -12.802 -0.110 5.801 1.00 98.38 101 ALA A CA 1
ATOM 773 C C . ALA A 1 101 ? -11.641 0.224 4.852 1.00 98.38 101 ALA A C 1
ATOM 775 O O . ALA A 1 101 ? -11.645 -0.213 3.704 1.00 98.38 101 ALA A O 1
ATOM 776 N N . CYS A 1 102 ? -10.623 0.942 5.343 1.00 98.69 102 CYS A N 1
ATOM 777 C CA . CYS A 1 102 ? -9.433 1.271 4.560 1.00 98.69 102 CYS A CA 1
ATOM 778 C C . CYS A 1 102 ? -8.690 0.007 4.101 1.00 98.69 102 CYS A C 1
ATOM 780 O O . CYS A 1 102 ? -8.438 -0.165 2.909 1.00 98.69 102 CYS A O 1
ATOM 782 N N . PHE A 1 103 ? -8.405 -0.913 5.029 1.00 98.81 103 PHE A N 1
ATOM 783 C CA . PHE A 1 103 ? -7.748 -2.180 4.707 1.00 98.81 103 PHE A CA 1
ATOM 784 C C . PHE A 1 103 ? -8.594 -3.043 3.772 1.00 98.81 103 PHE A C 1
ATOM 786 O O . PHE A 1 103 ? -8.082 -3.533 2.769 1.00 98.81 103 PHE A O 1
ATOM 793 N N . GLY A 1 104 ? -9.886 -3.196 4.063 1.00 98.31 104 GLY A N 1
ATOM 794 C CA . GLY A 1 104 ? -10.799 -3.983 3.241 1.00 98.31 104 GLY A CA 1
ATOM 795 C C . GLY A 1 104 ? -10.840 -3.497 1.794 1.00 98.31 104 GLY A C 1
ATOM 796 O O . GLY A 1 104 ? -10.720 -4.304 0.875 1.00 98.31 104 GLY A O 1
ATOM 797 N N . GLU A 1 105 ? -10.945 -2.189 1.574 1.00 98.62 105 GLU A N 1
ATOM 798 C CA . GLU A 1 105 ? -10.976 -1.620 0.227 1.00 98.62 105 GLU A CA 1
ATOM 799 C C . GLU A 1 105 ? -9.622 -1.775 -0.482 1.00 98.62 105 GLU A C 1
ATOM 801 O O . GLU A 1 105 ? -9.542 -2.309 -1.588 1.00 98.62 105 GLU A O 1
ATOM 806 N N . TYR A 1 106 ? -8.532 -1.357 0.163 1.00 98.81 106 TYR A N 1
ATOM 807 C CA . TYR A 1 106 ? -7.234 -1.249 -0.505 1.00 98.81 106 TYR A CA 1
ATOM 808 C C . TYR A 1 106 ? -6.611 -2.620 -0.769 1.00 98.81 106 TYR A C 1
ATOM 810 O O . TYR A 1 106 ? -5.980 -2.802 -1.808 1.00 98.81 106 TYR A O 1
ATOM 818 N N . LEU A 1 107 ? -6.824 -3.609 0.105 1.00 98.75 107 LEU A N 1
ATOM 819 C CA . LEU A 1 107 ? -6.396 -4.986 -0.153 1.00 98.75 107 LEU A CA 1
ATOM 820 C C . LEU A 1 107 ? -7.164 -5.600 -1.331 1.00 98.75 107 LEU A C 1
ATOM 822 O O . LEU A 1 107 ? -6.557 -6.245 -2.188 1.00 98.75 107 LEU A O 1
ATOM 826 N N . ASN A 1 108 ? -8.477 -5.358 -1.425 1.00 98.50 108 ASN A N 1
ATOM 827 C CA . ASN A 1 108 ? -9.273 -5.819 -2.564 1.00 98.50 108 ASN A CA 1
ATOM 828 C C . ASN A 1 108 ? -8.834 -5.154 -3.873 1.00 98.50 108 ASN A C 1
ATOM 830 O O . ASN A 1 108 ? -8.747 -5.831 -4.897 1.00 98.50 108 ASN A O 1
ATOM 834 N N . GLN A 1 109 ? -8.497 -3.864 -3.849 1.00 98.69 109 GLN A N 1
ATOM 835 C CA . GLN A 1 109 ? -7.972 -3.169 -5.024 1.00 98.69 109 GLN A CA 1
ATOM 836 C C . GLN A 1 109 ? -6.550 -3.611 -5.391 1.00 98.69 109 GLN A C 1
ATOM 838 O O . GLN A 1 109 ? -6.262 -3.781 -6.570 1.00 98.69 109 GLN A O 1
ATOM 843 N N . ILE A 1 110 ? -5.667 -3.894 -4.429 1.00 98.62 110 ILE A N 1
ATOM 844 C CA . ILE A 1 110 ? -4.359 -4.507 -4.725 1.00 98.62 110 ILE A CA 1
ATOM 845 C C . ILE A 1 110 ? -4.550 -5.865 -5.418 1.00 98.62 110 ILE A C 1
ATOM 847 O O . ILE A 1 110 ? -3.829 -6.179 -6.365 1.00 98.62 110 ILE A O 1
ATOM 851 N N . ASN A 1 111 ? -5.540 -6.651 -4.987 1.00 98.00 111 ASN A N 1
ATOM 852 C CA . ASN A 1 111 ? -5.827 -7.954 -5.577 1.00 98.00 111 ASN A CA 1
ATOM 853 C C . ASN A 1 111 ? -6.501 -7.869 -6.963 1.00 98.00 111 ASN A C 1
ATOM 855 O O . ASN A 1 111 ? -6.153 -8.623 -7.867 1.00 98.00 111 ASN A O 1
ATOM 859 N N . GLY A 1 112 ? -7.482 -6.978 -7.135 1.00 97.12 112 GLY A N 1
ATOM 860 C CA . GLY A 1 112 ? -8.329 -6.909 -8.335 1.00 97.12 112 GLY A CA 1
ATOM 861 C C . GLY A 1 112 ? -7.905 -5.871 -9.379 1.00 97.12 112 GLY A C 1
ATOM 862 O O . GLY A 1 112 ? -8.196 -6.029 -10.567 1.00 97.12 112 GLY A O 1
ATOM 863 N N . GLY A 1 113 ? -7.208 -4.825 -8.950 1.00 98.06 113 GLY A N 1
ATOM 864 C CA . GLY A 1 113 ? -6.729 -3.719 -9.768 1.00 98.06 113 GLY A CA 1
ATOM 865 C C . GLY A 1 113 ? -6.919 -2.361 -9.085 1.00 98.06 113 GLY A C 1
ATOM 866 O O . GLY A 1 113 ? -7.997 -2.053 -8.576 1.00 98.06 113 GLY A O 1
ATOM 867 N N . ILE A 1 114 ? -5.871 -1.535 -9.110 1.00 98.69 114 ILE A N 1
ATOM 868 C CA . ILE A 1 114 ? -5.854 -0.201 -8.506 1.00 98.69 114 ILE A CA 1
ATOM 869 C C . ILE A 1 114 ? -6.284 0.825 -9.564 1.00 98.69 114 ILE A C 1
ATOM 871 O O . ILE A 1 114 ? -5.642 0.911 -10.619 1.00 98.69 114 ILE A O 1
ATOM 875 N N . PRO A 1 115 ? -7.346 1.612 -9.325 1.00 98.31 115 PRO A N 1
ATOM 876 C CA . PRO A 1 115 ? -7.741 2.685 -10.226 1.00 98.31 115 PRO A CA 1
ATOM 877 C C . PRO A 1 115 ? -6.722 3.832 -10.157 1.00 98.31 115 PRO A C 1
ATOM 879 O O . PRO A 1 115 ? -6.555 4.470 -9.121 1.00 98.31 115 PRO A O 1
ATOM 882 N N . MET A 1 116 ? -6.049 4.106 -11.274 1.00 98.06 116 MET A N 1
ATOM 883 C CA . MET A 1 116 ? -5.126 5.240 -11.426 1.00 98.06 116 MET A CA 1
ATOM 884 C C . MET A 1 116 ? -5.845 6.489 -11.950 1.00 98.06 116 MET A C 1
ATOM 886 O O . MET A 1 116 ? -5.474 7.620 -11.639 1.00 98.06 116 MET A O 1
ATOM 890 N N . SER A 1 117 ? -6.898 6.273 -12.740 1.00 97.50 117 SER A N 1
ATOM 891 C CA . SER A 1 117 ? -7.853 7.278 -13.201 1.00 97.50 117 SER A CA 1
ATOM 892 C C . SER A 1 117 ? -9.239 6.631 -13.338 1.00 97.50 117 SER A C 1
ATOM 894 O O . SER A 1 117 ? -9.426 5.467 -12.987 1.00 97.50 117 SER A O 1
ATOM 896 N N . GLN A 1 118 ? -10.237 7.356 -13.854 1.00 96.62 118 GLN A N 1
ATOM 897 C CA . GLN A 1 118 ? -11.568 6.770 -14.094 1.00 96.62 118 GLN A CA 1
ATOM 898 C C . GLN A 1 118 ? -11.551 5.653 -15.150 1.00 96.62 118 GLN A C 1
ATOM 900 O O . GLN A 1 118 ? -12.445 4.811 -15.161 1.00 96.62 118 GLN A O 1
ATOM 905 N N . VAL A 1 119 ? -10.568 5.670 -16.054 1.00 96.81 119 VAL A N 1
ATOM 906 C CA . VAL A 1 119 ? -10.485 4.747 -17.198 1.00 96.81 119 VAL A CA 1
ATOM 907 C C . VAL A 1 119 ? -9.198 3.925 -17.213 1.00 96.81 119 VAL A C 1
ATOM 909 O O . VAL A 1 119 ? -9.052 3.041 -18.052 1.00 96.81 119 VAL A O 1
ATOM 912 N N . GLU A 1 120 ? -8.281 4.175 -16.279 1.00 97.88 120 GLU A N 1
ATOM 913 C CA . GLU A 1 120 ? -7.020 3.449 -16.161 1.00 97.88 120 GLU A CA 1
ATOM 914 C C . GLU A 1 120 ? -6.953 2.721 -14.830 1.00 97.88 120 GLU A C 1
ATOM 916 O O . GLU A 1 120 ? -7.096 3.311 -13.760 1.00 97.88 120 GLU A O 1
ATOM 921 N N . MET A 1 121 ? -6.687 1.424 -14.914 1.00 98.38 121 MET A N 1
ATOM 922 C CA . MET A 1 121 ? -6.534 0.542 -13.771 1.00 98.38 121 MET A CA 1
ATOM 923 C C . MET A 1 121 ? -5.282 -0.293 -13.984 1.00 98.38 121 MET A C 1
ATOM 925 O O . MET A 1 121 ? -5.163 -0.926 -15.032 1.00 98.38 121 MET A O 1
ATOM 929 N N . VAL A 1 122 ? -4.385 -0.298 -13.000 1.00 98.56 122 VAL A N 1
ATOM 930 C CA . VAL A 1 122 ? -3.244 -1.217 -12.977 1.00 98.56 122 VAL A CA 1
ATOM 931 C C . VAL A 1 122 ? -3.669 -2.504 -12.284 1.00 98.56 122 VAL A C 1
ATOM 933 O O . VAL A 1 122 ? -4.188 -2.475 -11.170 1.00 98.56 122 VAL A O 1
ATOM 936 N N . ARG A 1 123 ? -3.459 -3.644 -12.932 1.00 98.44 123 ARG A N 1
ATOM 937 C CA . ARG A 1 123 ? -3.694 -4.972 -12.361 1.00 98.44 123 ARG A CA 1
ATOM 938 C C . ARG A 1 123 ? -2.375 -5.626 -11.958 1.00 98.44 123 ARG A C 1
ATOM 940 O O . ARG A 1 123 ? -1.320 -5.263 -12.477 1.00 98.44 123 ARG A O 1
ATOM 947 N N . PRO A 1 124 ? -2.413 -6.650 -11.094 1.00 98.19 124 PRO A N 1
ATOM 948 C CA . PRO A 1 124 ? -1.230 -7.435 -10.739 1.00 98.19 124 PRO A CA 1
ATOM 949 C C . PRO A 1 124 ? -0.368 -7.888 -11.924 1.00 98.19 124 PRO A C 1
ATOM 951 O O . PRO A 1 124 ? 0.858 -7.771 -11.892 1.00 98.19 124 PRO A O 1
ATOM 954 N N . SER A 1 125 ? -1.011 -8.351 -12.997 1.00 97.75 125 SER A N 1
ATOM 955 C CA . SER A 1 125 ? -0.336 -8.798 -14.217 1.00 97.75 125 SER A CA 1
ATOM 956 C C . SER A 1 125 ? 0.451 -7.684 -14.905 1.00 97.75 125 SER A C 1
ATOM 958 O O . SER A 1 125 ? 1.515 -7.950 -15.459 1.00 97.75 125 SER A O 1
ATOM 960 N N . ASP A 1 126 ? -0.026 -6.439 -14.826 1.00 97.94 126 ASP A N 1
ATOM 961 C CA . ASP A 1 126 ? 0.629 -5.268 -15.423 1.00 97.94 126 ASP A CA 1
ATOM 962 C C . ASP A 1 126 ? 1.926 -4.903 -14.677 1.00 97.94 126 ASP A C 1
ATOM 964 O O . ASP A 1 126 ? 2.795 -4.222 -15.217 1.00 97.94 126 ASP A O 1
ATOM 968 N N . LEU A 1 127 ? 2.086 -5.406 -13.446 1.00 98.31 127 LEU A N 1
ATOM 969 C CA . LEU A 1 127 ? 3.287 -5.288 -12.614 1.00 98.31 127 LEU A CA 1
ATOM 970 C C . LEU A 1 127 ? 4.169 -6.548 -12.654 1.00 98.31 127 LEU A C 1
ATOM 972 O O . LEU A 1 127 ? 5.133 -6.660 -11.893 1.00 98.31 127 LEU A O 1
ATOM 976 N N . GLY A 1 128 ? 3.849 -7.516 -13.519 1.00 96.75 128 GLY A N 1
ATOM 977 C CA . GLY A 1 128 ? 4.587 -8.774 -13.640 1.00 96.75 128 GLY A CA 1
ATOM 978 C C . GLY A 1 128 ? 4.394 -9.724 -12.453 1.00 96.75 128 GLY A C 1
ATOM 979 O O . GLY A 1 128 ? 5.281 -10.535 -12.169 1.00 96.75 128 GLY A O 1
ATOM 980 N N . LEU A 1 129 ? 3.265 -9.612 -11.749 1.00 97.19 129 LEU A N 1
ATOM 981 C CA . LEU A 1 129 ? 2.883 -10.486 -10.644 1.00 97.19 129 LEU A CA 1
ATOM 982 C C . LEU A 1 129 ? 1.916 -11.580 -11.113 1.00 97.19 129 LEU A C 1
ATOM 984 O O . LEU A 1 129 ? 1.103 -11.369 -12.012 1.00 97.19 129 LEU A O 1
ATOM 988 N N . THR A 1 130 ? 1.986 -12.741 -10.463 1.00 90.81 130 THR A N 1
ATOM 989 C CA . THR A 1 130 ? 1.081 -13.878 -10.680 1.00 90.81 130 THR A CA 1
ATOM 990 C C . THR A 1 130 ? 0.781 -14.553 -9.346 1.00 90.81 130 THR A C 1
ATOM 992 O O . THR A 1 130 ? 1.725 -14.844 -8.606 1.00 90.81 130 THR A O 1
ATOM 995 N N . TRP A 1 131 ? -0.489 -14.840 -9.070 1.00 81.56 131 TRP A N 1
ATOM 996 C CA . TRP A 1 131 ? -0.959 -15.683 -7.969 1.00 81.56 131 TRP A CA 1
ATOM 997 C C . TRP A 1 131 ? -2.270 -16.366 -8.351 1.00 81.56 131 TRP A C 1
ATOM 999 O O . TRP A 1 131 ? -2.958 -15.844 -9.260 1.00 81.56 131 TRP A O 1
#

Secondary structure (DSSP, 8-state):
---------SSSSPTTHHHHHHHHHHHHHHHHHHHHHHHHHHHB-TTSSB-HHHHHHTHHHHHHHHHHHHHHHHHHHHHHHHHHHHHTT---HHHHHHHHHHHHHHHHHHHH-EESSSS-EE-GGGGT---

pLDDT: mean 94.16, std 11.92, range [42.25, 98.94]

Radius of gyration: 18.59 Å; chains: 1; bounding box: 61×32×48 Å

Foldseek 3Di:
DDPPPDPDPPDPFDPPLLVVLVVLLVVLVVLLVLLVVQLLVQQADPVRHGDPVSCVVLVLSVVQSVQSVVLSVVSVVLSVVQVVCVVVVNNDPVSRVVNCVSSVVSVVCQAAWPDPDPPRTHHCVSSVHDD